Protein AF-A0A0D0UWN4-F1 (afdb_monomer_lite)

Radius of gyration: 17.91 Å; chains: 1; bounding box: 50×41×38 Å

Structure (mmCIF, N/CA/C/O backbone):
data_AF-A0A0D0UWN4-F1
#
_entry.id   AF-A0A0D0UWN4-F1
#
loop_
_atom_site.group_PDB
_atom_site.id
_atom_site.type_symbol
_atom_site.label_atom_id
_atom_site.label_alt_id
_atom_site.label_comp_id
_atom_site.label_asym_id
_atom_site.label_entity_id
_atom_site.label_seq_id
_atom_site.pdbx_PDB_ins_code
_atom_site.Cartn_x
_atom_site.Cartn_y
_atom_site.Cartn_z
_atom_site.occupancy
_atom_site.B_iso_or_equiv
_atom_site.auth_seq_id
_atom_site.auth_comp_id
_atom_site.auth_asym_id
_atom_site.auth_atom_id
_atom_site.pdbx_PDB_model_num
ATOM 1 N N . MET A 1 1 ? 35.923 5.897 -26.383 1.00 47.34 1 MET A N 1
ATOM 2 C CA . MET A 1 1 ? 34.568 6.302 -25.952 1.00 47.34 1 MET A CA 1
ATOM 3 C C . MET A 1 1 ? 33.733 5.034 -25.833 1.00 47.34 1 MET A C 1
ATOM 5 O O . MET A 1 1 ? 33.374 4.473 -26.859 1.00 47.34 1 MET A O 1
ATOM 9 N N . SER A 1 2 ? 33.528 4.508 -24.619 1.00 62.44 2 SER A N 1
ATOM 10 C CA . SER A 1 2 ? 32.642 3.349 -24.424 1.00 62.44 2 SER A CA 1
ATOM 11 C C . SER A 1 2 ? 31.209 3.781 -24.686 1.00 62.44 2 SER A C 1
ATOM 13 O O . SER A 1 2 ? 30.687 4.641 -23.984 1.00 62.44 2 SER A O 1
ATOM 15 N N . SER A 1 3 ? 30.591 3.200 -25.707 1.00 57.81 3 SER A N 1
ATOM 16 C CA . SER A 1 3 ? 29.162 3.362 -25.958 1.00 57.81 3 SER A CA 1
ATOM 17 C C . SER A 1 3 ? 28.417 2.507 -24.933 1.00 57.81 3 SER A C 1
ATOM 19 O O . SER A 1 3 ? 28.567 1.286 -24.939 1.00 57.81 3 SER A O 1
ATOM 21 N N . SER A 1 4 ? 27.670 3.117 -24.011 1.00 70.25 4 SER A N 1
ATOM 22 C CA . SER A 1 4 ? 26.824 2.364 -23.082 1.00 70.25 4 SER A CA 1
ATOM 23 C C . SER A 1 4 ? 25.601 1.848 -23.832 1.00 70.25 4 SER A C 1
ATOM 25 O O . SER A 1 4 ? 24.779 2.639 -24.295 1.00 70.25 4 SER A O 1
ATOM 27 N N . ILE A 1 5 ? 25.477 0.529 -23.954 1.00 75.38 5 ILE A N 1
ATOM 28 C CA . ILE A 1 5 ? 24.246 -0.113 -24.423 1.00 75.38 5 ILE A CA 1
ATOM 29 C C . ILE A 1 5 ? 23.127 0.268 -23.436 1.00 75.38 5 ILE A C 1
ATOM 31 O O . ILE A 1 5 ? 23.333 0.099 -22.229 1.00 75.38 5 ILE A O 1
ATOM 35 N N . PRO A 1 6 ? 21.968 0.779 -23.895 1.00 76.31 6 PRO A N 1
ATOM 36 C CA . PRO A 1 6 ? 20.848 1.075 -23.012 1.00 76.31 6 PRO A CA 1
ATOM 37 C C . PRO A 1 6 ? 20.418 -0.202 -22.287 1.00 76.31 6 PRO A C 1
ATOM 39 O O . PRO A 1 6 ? 20.033 -1.184 -22.922 1.00 76.31 6 PRO A O 1
ATOM 42 N N . GLN A 1 7 ? 20.509 -0.204 -20.958 1.00 75.12 7 GLN A N 1
ATOM 43 C CA . GLN A 1 7 ? 19.936 -1.276 -20.152 1.00 75.12 7 GLN A CA 1
ATOM 44 C C . GLN A 1 7 ? 18.407 -1.137 -20.196 1.00 75.12 7 GLN A C 1
ATOM 46 O O . GLN A 1 7 ? 17.902 -0.031 -19.974 1.00 75.12 7 GLN A O 1
ATOM 51 N N . PRO A 1 8 ? 17.658 -2.212 -20.488 1.00 77.44 8 PRO A N 1
ATOM 52 C CA . PRO A 1 8 ? 16.205 -2.169 -20.413 1.00 77.44 8 PRO A CA 1
ATOM 53 C C . PRO A 1 8 ? 15.756 -1.821 -18.987 1.00 77.44 8 PRO A C 1
ATOM 55 O O . PRO A 1 8 ? 16.374 -2.234 -18.004 1.00 77.44 8 PRO A O 1
ATOM 58 N N . THR A 1 9 ? 14.677 -1.046 -18.863 1.00 83.12 9 THR A N 1
ATOM 59 C CA . THR A 1 9 ? 14.077 -0.740 -17.558 1.00 83.12 9 THR A CA 1
ATOM 60 C C . THR A 1 9 ? 13.497 -2.009 -16.938 1.00 83.12 9 THR A C 1
ATOM 62 O O . THR A 1 9 ? 13.075 -2.917 -17.651 1.00 83.12 9 THR A O 1
ATOM 65 N N . PHE A 1 10 ? 13.406 -2.075 -15.606 1.00 78.44 10 PHE A N 1
ATOM 66 C CA . PHE A 1 10 ? 12.850 -3.260 -14.932 1.00 78.44 10 PHE A CA 1
ATOM 67 C C . PHE A 1 10 ? 11.411 -3.579 -15.386 1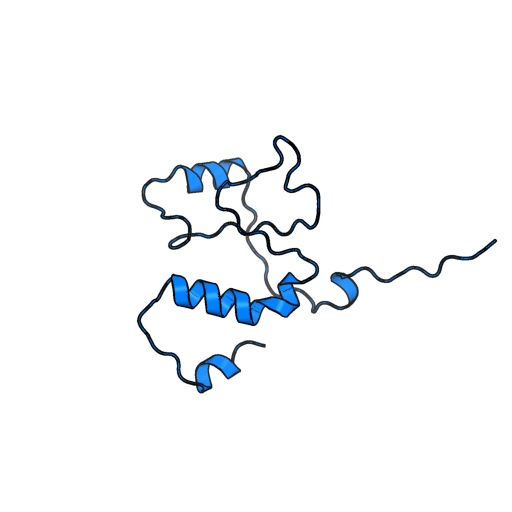.00 78.44 10 PHE A C 1
ATOM 69 O O . PHE A 1 10 ? 11.002 -4.735 -15.404 1.00 78.44 10 PHE A O 1
ATOM 76 N N . SER A 1 11 ? 10.647 -2.549 -15.760 1.00 81.81 11 SER A N 1
ATOM 77 C CA . SER A 1 11 ? 9.272 -2.668 -16.239 1.00 81.81 11 SER A CA 1
ATOM 78 C C . SER A 1 11 ? 9.163 -3.334 -17.612 1.00 81.81 11 SER A C 1
ATOM 80 O O . SER A 1 11 ? 8.092 -3.822 -17.952 1.00 81.81 11 SER A O 1
ATOM 82 N N . ALA A 1 12 ? 10.246 -3.389 -18.395 1.00 85.50 12 ALA A N 1
ATOM 83 C CA . ALA A 1 12 ? 10.228 -3.946 -19.746 1.00 85.50 12 ALA A CA 1
ATOM 84 C C . ALA A 1 12 ? 10.013 -5.470 -19.778 1.00 85.50 12 ALA A C 1
ATOM 86 O O . ALA A 1 12 ? 9.605 -6.001 -20.806 1.00 85.50 12 ALA A O 1
ATOM 87 N N . SER A 1 13 ? 10.283 -6.175 -18.673 1.00 84.56 13 SER A N 1
ATOM 88 C CA . SER A 1 13 ? 10.045 -7.619 -18.533 1.00 84.56 13 SER A CA 1
ATOM 89 C C . SER A 1 13 ? 8.713 -7.963 -17.860 1.00 84.56 13 SER A C 1
ATOM 91 O O . SER A 1 13 ? 8.403 -9.142 -17.691 1.00 84.56 13 SER A O 1
ATOM 93 N N . GLN A 1 14 ? 7.936 -6.955 -17.459 1.00 84.94 14 GLN A N 1
ATOM 94 C CA . GLN A 1 14 ? 6.638 -7.136 -16.812 1.00 84.94 14 GLN A CA 1
ATOM 95 C C . GLN A 1 14 ? 5.533 -7.235 -17.870 1.00 84.94 14 GLN A C 1
ATOM 97 O O . GLN A 1 14 ? 5.659 -6.643 -18.946 1.00 84.94 14 GLN A O 1
ATOM 102 N N . PRO A 1 15 ? 4.437 -7.961 -17.601 1.00 88.56 15 PRO A N 1
ATOM 103 C CA . PRO A 1 15 ? 3.310 -7.973 -18.521 1.00 88.56 15 PRO A CA 1
ATOM 104 C C . PRO A 1 15 ? 2.665 -6.593 -18.623 1.00 88.56 15 PRO A C 1
ATOM 106 O O . PRO A 1 15 ? 2.759 -5.754 -17.723 1.00 88.56 15 PRO A O 1
ATOM 109 N N . THR A 1 16 ? 1.947 -6.382 -19.721 1.00 89.19 16 THR A N 1
ATOM 110 C CA . THR A 1 16 ? 1.140 -5.181 -19.910 1.00 89.19 16 THR A CA 1
ATOM 111 C C . THR A 1 16 ? 0.069 -5.091 -18.815 1.00 89.19 16 THR A C 1
ATOM 113 O O . THR A 1 16 ? -0.707 -6.038 -18.656 1.00 89.19 16 THR A O 1
ATOM 116 N N . PRO A 1 17 ? -0.011 -3.975 -18.065 1.00 86.12 17 PRO A N 1
ATOM 117 C CA . PRO A 1 17 ? -1.061 -3.779 -17.076 1.00 86.12 17 PRO A CA 1
ATOM 118 C C . PRO A 1 17 ? -2.445 -3.857 -17.724 1.00 86.12 17 PRO A C 1
ATOM 120 O O . PRO A 1 17 ? -2.721 -3.162 -18.699 1.00 86.12 17 PRO A O 1
ATOM 123 N N . VAL A 1 18 ? -3.319 -4.693 -17.166 1.00 88.38 18 VAL A N 1
ATOM 124 C CA . VAL A 1 18 ? -4.718 -4.831 -17.614 1.00 88.38 18 VAL A CA 1
ATOM 125 C C . VAL A 1 18 ? -5.695 -4.029 -16.752 1.00 88.38 18 VAL A C 1
ATOM 127 O O . VAL A 1 18 ? -6.825 -3.776 -17.158 1.00 88.38 18 VAL A O 1
ATOM 130 N N . ALA A 1 19 ? -5.269 -3.625 -15.553 1.00 86.38 19 ALA A N 1
ATOM 131 C CA . ALA A 1 19 ? -6.086 -2.862 -14.621 1.00 86.38 19 ALA A CA 1
ATOM 132 C C . ALA A 1 19 ? -6.002 -1.356 -14.909 1.00 86.38 19 ALA A C 1
ATOM 134 O O . ALA A 1 19 ? -4.930 -0.828 -15.197 1.00 86.38 19 ALA A O 1
ATOM 135 N N . SER A 1 20 ? -7.132 -0.662 -14.770 1.00 90.25 20 SER A N 1
ATOM 136 C CA . SER A 1 20 ? -7.226 0.803 -14.806 1.00 90.25 20 SER A CA 1
ATOM 137 C C . SER A 1 20 ? -7.786 1.300 -13.469 1.00 90.25 20 SER A C 1
ATOM 139 O O . SER A 1 20 ? -8.999 1.483 -13.352 1.00 90.25 20 SER A O 1
ATOM 141 N N . PRO A 1 21 ? -6.947 1.426 -12.425 1.00 89.69 21 PRO A N 1
ATOM 142 C CA . PRO A 1 21 ? -7.403 1.876 -11.116 1.00 89.69 21 PRO A CA 1
ATOM 143 C C . PRO A 1 21 ? -7.819 3.350 -11.152 1.00 89.69 21 PRO A C 1
ATOM 145 O O . PRO A 1 21 ? -7.270 4.148 -11.915 1.00 89.69 21 PRO A O 1
ATOM 148 N N . ILE A 1 22 ? -8.767 3.714 -10.290 1.00 94.56 22 ILE A N 1
ATOM 149 C CA . ILE A 1 22 ? -9.082 5.121 -10.035 1.00 94.56 22 ILE A CA 1
ATOM 150 C C . ILE A 1 22 ? -7.922 5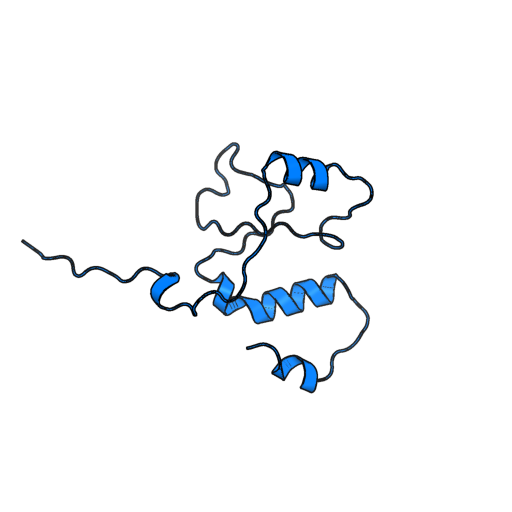.783 -9.285 1.00 94.56 22 ILE A C 1
ATOM 152 O O . ILE A 1 22 ? -7.264 5.154 -8.454 1.00 94.56 22 ILE A O 1
ATOM 156 N N . ALA A 1 23 ? -7.671 7.055 -9.583 1.00 94.38 23 ALA A N 1
ATOM 157 C CA . ALA A 1 23 ? -6.732 7.855 -8.811 1.00 94.38 23 ALA A CA 1
ATOM 158 C C . ALA A 1 23 ? -7.403 8.346 -7.521 1.00 94.38 23 ALA A C 1
ATOM 160 O O . ALA A 1 23 ? -8.588 8.669 -7.525 1.00 94.38 23 ALA A O 1
ATOM 161 N N . ILE A 1 24 ? -6.621 8.430 -6.447 1.00 93.06 24 ILE A N 1
ATOM 162 C CA . ILE A 1 24 ? -7.013 9.044 -5.178 1.00 93.06 24 ILE A CA 1
ATOM 163 C C . ILE A 1 24 ? -5.995 10.133 -4.836 1.00 93.06 24 ILE A C 1
ATOM 165 O O . ILE A 1 24 ? -4.787 9.954 -5.013 1.00 93.06 24 ILE A O 1
ATOM 169 N N . SER A 1 25 ? -6.467 11.287 -4.382 1.00 93.06 25 SER A N 1
ATOM 170 C CA . SER A 1 25 ? -5.617 12.368 -3.890 1.00 93.06 25 SER A CA 1
ATOM 171 C C . SER A 1 25 ? -5.121 12.086 -2.469 1.00 93.06 25 SER A C 1
ATOM 173 O O . SER A 1 25 ? -5.712 11.313 -1.716 1.00 93.06 25 SER A O 1
ATOM 175 N N . ALA A 1 26 ? -4.054 12.772 -2.050 1.00 87.62 26 ALA A N 1
ATOM 176 C CA . ALA A 1 26 ? -3.556 12.672 -0.675 1.00 87.62 26 ALA A CA 1
ATOM 177 C C . ALA A 1 26 ? -4.610 13.093 0.370 1.00 87.62 26 ALA A C 1
ATOM 179 O O . ALA A 1 26 ? -4.640 12.556 1.475 1.00 87.62 26 ALA A O 1
ATOM 180 N N . ARG A 1 27 ? -5.491 14.038 0.013 1.00 92.12 27 ARG A N 1
ATOM 181 C CA . ARG A 1 27 ? -6.593 14.475 0.875 1.00 92.12 27 ARG A CA 1
ATOM 182 C C . ARG A 1 27 ? -7.642 13.380 1.039 1.00 92.12 27 ARG A C 1
ATOM 184 O O . ARG A 1 27 ? -8.014 13.094 2.166 1.00 92.12 27 ARG A O 1
ATOM 191 N N . GLU A 1 28 ? -8.077 12.769 -0.057 1.00 93.12 28 GLU A N 1
ATOM 192 C CA . GLU A 1 28 ? -9.058 11.677 -0.019 1.00 93.12 28 GLU A CA 1
ATOM 193 C C . GLU A 1 28 ? -8.502 10.457 0.725 1.00 93.12 28 GLU A C 1
ATOM 195 O O . GLU A 1 28 ? -9.217 9.838 1.505 1.00 93.12 28 GLU A O 1
ATOM 200 N N . LEU A 1 29 ? -7.209 10.147 0.559 1.00 89.69 29 LEU A N 1
ATOM 201 C CA . LEU A 1 29 ? -6.557 9.105 1.351 1.00 89.69 29 LEU A CA 1
ATOM 202 C C . LEU A 1 29 ? -6.599 9.439 2.848 1.00 89.69 29 LEU A C 1
ATOM 204 O O . LEU A 1 29 ? -6.942 8.575 3.647 1.00 89.69 29 LEU A O 1
ATOM 208 N N . LYS A 1 30 ? -6.297 10.686 3.233 1.00 88.56 30 LYS A N 1
ATOM 209 C CA . LYS A 1 30 ? -6.392 11.126 4.631 1.00 88.56 30 LYS A CA 1
ATOM 210 C C . LYS A 1 30 ? -7.824 11.029 5.164 1.00 88.56 30 LYS A C 1
ATOM 212 O O . LYS A 1 30 ? -8.016 10.569 6.279 1.00 88.56 30 LYS A O 1
ATOM 217 N N . GLU A 1 31 ? -8.818 11.436 4.379 1.00 92.81 31 GLU A N 1
ATOM 218 C CA . GLU A 1 31 ? -10.234 11.332 4.756 1.00 92.81 31 GLU A CA 1
ATOM 219 C C . GLU A 1 31 ? -10.655 9.867 4.963 1.00 92.81 31 GLU A C 1
ATOM 221 O O . GLU A 1 31 ? -11.332 9.570 5.941 1.00 92.81 31 GLU A O 1
ATOM 226 N N . LEU A 1 32 ? -10.177 8.943 4.121 1.00 90.94 32 LEU A N 1
ATOM 227 C CA . LEU A 1 32 ? -10.385 7.500 4.288 1.00 90.94 32 LEU A CA 1
ATOM 228 C C . LEU A 1 32 ? -9.722 6.971 5.571 1.00 90.94 32 LEU A C 1
ATOM 230 O O . LEU A 1 32 ? -10.305 6.152 6.272 1.00 90.94 32 LEU A O 1
ATOM 234 N N . MET A 1 33 ? -8.522 7.455 5.900 1.00 87.38 33 MET A N 1
ATOM 235 C CA . MET A 1 33 ? -7.804 7.071 7.123 1.00 87.38 33 MET A CA 1
ATOM 236 C C . MET A 1 33 ? -8.444 7.614 8.405 1.00 87.38 33 MET A C 1
ATOM 238 O O . MET A 1 33 ? -8.336 6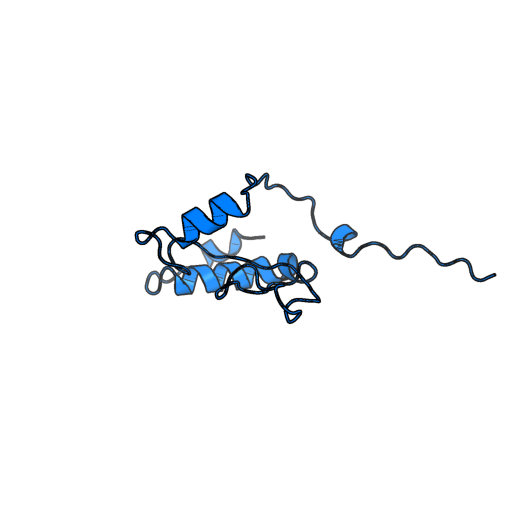.983 9.453 1.00 87.38 33 MET A O 1
ATOM 242 N N . ASP A 1 34 ? -9.058 8.795 8.332 1.00 90.88 34 ASP A N 1
ATOM 243 C CA . ASP A 1 34 ? -9.716 9.447 9.467 1.00 90.88 34 ASP A CA 1
ATOM 244 C C . ASP A 1 34 ? -11.143 8.899 9.699 1.00 90.88 34 ASP A C 1
ATOM 246 O O . ASP A 1 34 ? -11.761 9.191 10.728 1.00 90.88 34 ASP A O 1
ATOM 250 N N . ASP A 1 35 ? -11.680 8.101 8.768 1.00 94.31 35 ASP A N 1
ATOM 251 C CA . ASP A 1 35 ? -12.994 7.473 8.891 1.00 94.31 35 ASP A CA 1
ATOM 252 C C . ASP A 1 35 ? -12.967 6.333 9.921 1.00 94.31 35 ASP A C 1
ATOM 254 O O . ASP A 1 35 ? -12.503 5.222 9.665 1.00 94.31 35 ASP A O 1
ATOM 258 N N . ALA A 1 36 ? -13.539 6.599 11.097 1.00 92.94 36 ALA A N 1
ATOM 259 C CA . ALA A 1 36 ? -13.618 5.646 12.203 1.00 92.94 36 ALA A CA 1
ATOM 260 C C . ALA A 1 36 ? -14.462 4.387 11.906 1.00 92.94 36 ALA A C 1
ATOM 262 O O . ALA A 1 36 ? -14.468 3.455 12.713 1.00 92.94 36 ALA A O 1
ATOM 263 N N . THR A 1 37 ? -15.199 4.350 10.791 1.00 96.12 37 THR A N 1
ATOM 264 C CA . THR A 1 37 ? -15.940 3.159 10.350 1.00 96.12 37 THR A CA 1
ATOM 265 C C . THR A 1 37 ? -15.070 2.166 9.580 1.00 96.12 37 THR A C 1
ATOM 267 O O . THR A 1 37 ? -15.463 1.006 9.441 1.00 96.12 37 THR A O 1
ATOM 270 N N . LEU A 1 38 ? -13.885 2.585 9.123 1.00 91.19 38 LEU A N 1
ATOM 271 C CA . LEU A 1 38 ? -12.947 1.761 8.370 1.00 91.19 38 LEU A CA 1
ATOM 272 C C . LEU A 1 38 ? -11.811 1.257 9.262 1.00 91.19 38 LEU A C 1
ATOM 274 O O . LEU A 1 38 ? -11.220 1.984 10.055 1.00 91.19 38 LEU A O 1
ATOM 278 N N . THR A 1 39 ? -11.469 -0.019 9.106 1.00 88.12 39 THR A N 1
ATOM 279 C CA . THR A 1 39 ? -10.380 -0.680 9.828 1.00 88.12 39 THR A CA 1
ATOM 280 C C . THR A 1 39 ? -9.210 -0.972 8.873 1.00 88.12 39 THR A C 1
ATOM 282 O O . THR A 1 39 ? -9.366 -1.785 7.950 1.00 88.12 39 THR A O 1
ATOM 285 N N . PRO A 1 40 ? -8.014 -0.386 9.090 1.00 86.06 40 PRO A N 1
ATOM 286 C CA . PRO A 1 40 ? -6.817 -0.707 8.311 1.00 86.06 40 PRO A CA 1
ATOM 287 C C . PRO A 1 40 ? -6.476 -2.203 8.389 1.00 86.06 40 PRO A C 1
ATOM 289 O O . PRO A 1 40 ? -6.567 -2.820 9.448 1.00 86.06 40 PRO A O 1
ATOM 292 N N . GLY A 1 41 ? -6.074 -2.802 7.270 1.00 81.12 41 GLY A N 1
ATOM 293 C CA . GLY A 1 41 ? -5.771 -4.235 7.163 1.00 81.12 41 GLY A CA 1
ATOM 294 C C . GLY A 1 41 ? -6.996 -5.143 7.018 1.00 81.12 41 GLY A C 1
ATOM 295 O O . GLY A 1 41 ? -6.830 -6.333 6.753 1.00 81.12 41 GLY A O 1
ATOM 296 N N . LYS A 1 42 ? -8.212 -4.599 7.153 1.00 83.81 42 LYS A N 1
ATOM 297 C CA . LYS A 1 42 ? -9.476 -5.317 6.942 1.00 83.81 42 LYS A CA 1
ATOM 298 C C . LYS A 1 42 ? -10.290 -4.692 5.814 1.00 83.81 42 LYS A C 1
ATOM 300 O O . LYS A 1 42 ? -10.595 -5.378 4.844 1.00 83.81 42 LYS A O 1
ATOM 305 N N . ASP A 1 43 ? -10.616 -3.409 5.947 1.00 88.38 43 ASP A N 1
ATOM 306 C CA . ASP A 1 43 ? -11.452 -2.684 4.985 1.00 88.38 43 ASP A CA 1
ATOM 307 C C . ASP A 1 43 ? -10.602 -2.035 3.884 1.00 88.38 43 ASP A C 1
ATOM 309 O O . ASP A 1 43 ? -11.044 -1.911 2.744 1.00 88.38 43 ASP A O 1
ATOM 313 N N . TYR A 1 44 ? -9.349 -1.685 4.195 1.00 88.06 44 TYR A N 1
ATOM 314 C CA . TYR A 1 44 ? -8.383 -1.190 3.217 1.00 88.06 44 TYR A CA 1
ATOM 315 C C . TYR A 1 44 ? -6.941 -1.548 3.590 1.00 88.06 44 TYR A C 1
ATOM 317 O O . TYR A 1 44 ? -6.620 -1.803 4.750 1.00 88.06 44 TYR A O 1
ATOM 325 N N . VAL A 1 45 ? -6.052 -1.530 2.598 1.00 88.50 45 VAL A N 1
ATOM 326 C CA . VAL A 1 45 ? -4.598 -1.645 2.775 1.00 88.50 45 VAL A CA 1
ATOM 327 C C . VAL A 1 45 ? -3.904 -0.536 1.998 1.00 88.50 45 VAL A C 1
ATOM 329 O O . VAL A 1 45 ? -4.337 -0.180 0.903 1.00 88.50 45 VAL A O 1
ATOM 332 N N . VAL A 1 46 ? -2.815 -0.003 2.549 1.00 89.62 46 VAL A N 1
ATOM 333 C CA . VAL A 1 46 ? -1.942 0.943 1.845 1.00 89.62 46 VAL A CA 1
ATOM 334 C C . VAL A 1 46 ? -0.677 0.204 1.442 1.00 89.62 46 VAL A C 1
ATOM 336 O O . VAL A 1 46 ? 0.009 -0.362 2.292 1.00 89.62 46 VAL A O 1
ATOM 339 N N . VAL A 1 47 ? -0.383 0.197 0.144 1.00 89.62 47 VAL A N 1
ATOM 340 C CA . VAL A 1 47 ? 0.811 -0.443 -0.413 1.00 89.62 47 VAL A CA 1
ATOM 341 C C . VAL A 1 47 ? 1.767 0.639 -0.890 1.00 89.62 47 VAL A C 1
ATOM 343 O O . VAL A 1 47 ? 1.440 1.415 -1.786 1.00 89.62 47 VAL A O 1
ATOM 346 N N . ASP A 1 48 ? 2.954 0.677 -0.296 1.00 90.12 48 ASP A N 1
ATOM 347 C CA . ASP A 1 48 ? 4.041 1.549 -0.722 1.00 90.12 48 ASP A CA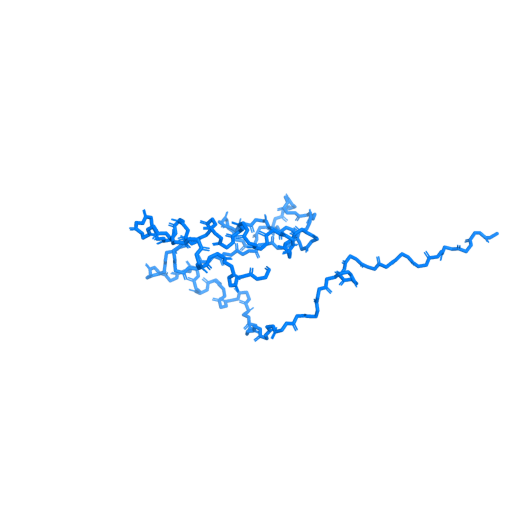 1
ATOM 348 C C . ASP A 1 48 ? 4.970 0.783 -1.662 1.00 90.12 48 ASP A C 1
ATOM 350 O O . ASP A 1 48 ? 5.605 -0.190 -1.262 1.00 90.12 48 ASP A O 1
ATOM 354 N N . VAL A 1 49 ? 5.060 1.215 -2.918 1.00 90.94 49 VAL A N 1
ATOM 355 C CA . VAL A 1 49 ? 5.843 0.522 -3.954 1.00 90.94 49 VAL A CA 1
ATOM 356 C C . VAL A 1 49 ? 7.244 1.098 -4.161 1.00 90.94 49 VAL A C 1
ATOM 358 O O . VAL A 1 49 ? 7.939 0.718 -5.113 1.00 90.94 49 VAL A O 1
ATOM 361 N N . ARG A 1 50 ? 7.681 2.017 -3.292 1.00 88.81 50 ARG A N 1
ATOM 362 C CA . ARG A 1 50 ? 9.028 2.595 -3.343 1.00 88.81 50 ARG A CA 1
ATOM 363 C C . ARG A 1 50 ? 10.087 1.551 -3.004 1.00 88.81 50 ARG A C 1
ATOM 365 O O . ARG A 1 50 ? 9.847 0.596 -2.271 1.00 88.81 50 ARG A O 1
ATOM 372 N N . ARG A 1 51 ? 11.279 1.744 -3.569 1.00 84.00 51 ARG A N 1
ATOM 373 C CA . ARG A 1 51 ? 12.456 0.899 -3.314 1.00 84.00 51 ARG A CA 1
ATOM 374 C C . ARG A 1 51 ? 13.400 1.525 -2.291 1.00 84.00 51 ARG A C 1
ATOM 376 O O . ARG A 1 51 ? 14.000 0.813 -1.497 1.00 84.00 51 ARG A O 1
ATOM 383 N N . THR A 1 52 ? 13.589 2.831 -2.395 1.00 82.56 52 THR A N 1
ATOM 384 C CA . THR A 1 52 ? 14.516 3.628 -1.594 1.00 82.56 52 THR A CA 1
ATOM 385 C C . THR A 1 52 ? 13.747 4.766 -0.939 1.00 82.56 52 THR A C 1
ATOM 387 O O . THR A 1 52 ? 12.588 5.010 -1.283 1.00 82.56 52 THR A O 1
ATOM 390 N N . ASP A 1 53 ? 14.396 5.446 0.004 1.00 79.44 53 ASP A N 1
ATOM 391 C CA . ASP A 1 53 ? 13.908 6.703 0.581 1.00 79.44 53 ASP A CA 1
ATOM 392 C C . ASP A 1 53 ? 12.614 6.561 1.410 1.00 79.44 53 ASP A C 1
ATOM 394 O O . ASP A 1 53 ? 11.855 7.517 1.565 1.00 79.44 53 ASP A O 1
ATOM 398 N N . LEU A 1 54 ? 12.346 5.356 1.935 1.00 78.81 54 LEU A N 1
ATOM 399 C CA . LEU A 1 54 ? 11.231 5.084 2.854 1.00 78.81 54 LEU A CA 1
ATOM 400 C C . LEU A 1 54 ? 11.473 5.627 4.265 1.00 78.81 54 LEU A C 1
ATOM 402 O O . LEU A 1 54 ? 10.524 5.963 4.968 1.00 78.81 54 LEU A O 1
ATOM 406 N N . ASP A 1 55 ? 12.742 5.692 4.661 1.00 76.25 55 ASP A N 1
ATOM 407 C CA . ASP A 1 55 ? 13.168 6.109 5.997 1.00 76.25 55 ASP A CA 1
ATOM 408 C C . ASP A 1 55 ? 13.554 7.595 6.044 1.00 76.25 55 ASP A C 1
ATOM 410 O O . ASP A 1 55 ? 13.959 8.111 7.087 1.00 76.25 55 ASP A O 1
ATOM 414 N N . GLU A 1 56 ? 13.424 8.305 4.918 1.00 84.06 56 GLU A N 1
ATOM 415 C CA . GLU A 1 56 ? 13.723 9.731 4.856 1.00 84.06 56 GLU A CA 1
ATOM 416 C C . GLU A 1 56 ? 12.720 10.524 5.714 1.00 84.06 56 GLU A C 1
ATOM 418 O O . GLU A 1 56 ? 11.516 10.225 5.708 1.00 84.06 56 GLU A O 1
ATOM 423 N N . PRO A 1 57 ? 13.159 11.556 6.455 1.00 78.56 57 PRO A N 1
ATOM 424 C CA . PRO A 1 57 ? 12.270 12.353 7.290 1.00 78.56 57 PRO A CA 1
ATOM 425 C C . PRO A 1 57 ? 11.088 12.933 6.500 1.00 78.56 57 PRO A C 1
ATOM 427 O O . PRO A 1 57 ? 11.263 13.589 5.476 1.00 78.56 57 PRO A O 1
ATOM 430 N N . GLY A 1 58 ? 9.866 12.703 6.987 1.00 74.69 58 GLY A N 1
ATOM 431 C CA . GLY A 1 58 ? 8.639 13.182 6.336 1.00 74.69 58 GLY A CA 1
ATOM 432 C C . GLY A 1 58 ? 8.206 12.381 5.103 1.00 74.69 58 GLY A C 1
ATOM 433 O O . GLY A 1 58 ? 7.226 12.747 4.460 1.00 74.69 58 GLY A O 1
ATOM 434 N N . SER A 1 59 ? 8.893 11.282 4.780 1.00 74.31 59 SER A N 1
ATOM 435 C CA . SER A 1 59 ? 8.572 10.433 3.628 1.00 74.31 59 SER A CA 1
ATOM 436 C C . SER A 1 59 ? 7.508 9.365 3.921 1.00 74.31 59 SER A C 1
ATOM 438 O O . SER A 1 59 ? 7.022 8.716 2.992 1.00 74.31 59 SER A O 1
ATOM 440 N N . VAL A 1 60 ? 7.126 9.172 5.190 1.00 74.19 60 VAL A N 1
ATOM 441 C CA . VAL A 1 60 ? 6.093 8.211 5.600 1.00 74.19 60 VAL A CA 1
ATOM 442 C C . VAL A 1 60 ? 4.719 8.738 5.190 1.00 74.19 60 VAL A C 1
ATOM 444 O O . VAL A 1 60 ? 4.189 9.663 5.799 1.00 74.19 60 VAL A O 1
ATOM 447 N N . ILE A 1 61 ? 4.133 8.125 4.159 1.00 71.38 61 ILE A N 1
ATOM 448 C CA . ILE A 1 61 ? 2.803 8.491 3.649 1.00 71.38 61 ILE A CA 1
ATOM 449 C C . ILE A 1 61 ? 1.700 7.959 4.579 1.00 71.38 61 ILE A C 1
ATOM 451 O O . ILE A 1 61 ? 0.696 8.631 4.795 1.00 71.38 61 ILE A O 1
ATOM 455 N N . HIS A 1 62 ? 1.885 6.763 5.150 1.00 74.81 62 HIS A N 1
ATOM 456 C CA . HIS A 1 62 ? 0.928 6.135 6.061 1.00 74.81 62 HIS A CA 1
ATOM 457 C C . HIS A 1 62 ? 1.662 5.223 7.068 1.00 74.81 62 HIS A C 1
ATOM 459 O O . HIS A 1 62 ? 2.447 4.379 6.633 1.00 74.81 62 HIS A O 1
ATOM 465 N N . PRO A 1 63 ? 1.392 5.308 8.389 1.00 75.06 63 PRO A N 1
ATOM 466 C CA . PRO A 1 63 ? 2.106 4.525 9.410 1.00 75.06 63 PRO A CA 1
ATOM 467 C C . PRO A 1 63 ? 1.992 3.004 9.237 1.00 75.06 63 PRO A C 1
ATOM 469 O O . PRO A 1 63 ? 2.928 2.269 9.521 1.00 75.06 63 PRO A O 1
ATOM 472 N N . CYS A 1 64 ? 0.837 2.529 8.767 1.00 74.50 64 CYS A N 1
ATOM 473 C CA . CYS A 1 64 ? 0.570 1.110 8.499 1.00 74.50 64 CYS A CA 1
ATOM 474 C C . CYS A 1 64 ? 0.743 0.699 7.023 1.00 74.50 64 CYS A C 1
ATOM 476 O O . CYS A 1 64 ? 0.162 -0.306 6.614 1.00 74.50 64 CYS A O 1
ATOM 478 N N . ALA A 1 65 ? 1.454 1.478 6.199 1.00 85.94 65 ALA A N 1
ATOM 479 C CA . ALA A 1 65 ? 1.716 1.059 4.823 1.00 85.94 65 ALA A CA 1
ATOM 480 C C . ALA A 1 65 ? 2.606 -0.190 4.794 1.00 85.94 65 ALA A C 1
ATOM 482 O O . ALA A 1 65 ? 3.597 -0.279 5.517 1.00 85.94 65 ALA A O 1
ATOM 483 N N . ILE A 1 66 ? 2.274 -1.138 3.920 1.00 87.94 66 ILE A N 1
ATOM 484 C CA . ILE A 1 66 ? 3.126 -2.291 3.633 1.00 87.94 66 ILE A CA 1
ATOM 485 C C . ILE A 1 66 ? 4.020 -1.914 2.459 1.00 87.94 66 ILE A C 1
ATOM 487 O O . ILE A 1 66 ? 3.519 -1.590 1.380 1.00 87.94 66 ILE A O 1
ATOM 491 N N . ASN A 1 67 ? 5.338 -1.972 2.645 1.00 89.94 67 ASN A N 1
ATOM 492 C CA . ASN A 1 67 ? 6.262 -1.751 1.543 1.00 89.94 67 ASN A CA 1
ATOM 493 C C . ASN A 1 67 ? 6.408 -3.014 0.683 1.00 89.94 67 ASN A C 1
ATOM 495 O O . ASN A 1 67 ? 6.891 -4.041 1.154 1.00 89.94 67 ASN A O 1
ATOM 499 N N . LEU A 1 68 ? 6.003 -2.921 -0.585 1.00 91.25 68 LEU A N 1
ATOM 500 C CA . LEU A 1 68 ? 6.160 -3.955 -1.606 1.00 91.25 68 LEU A CA 1
ATOM 501 C C . LEU A 1 68 ? 6.820 -3.329 -2.846 1.00 91.25 68 LEU A C 1
ATOM 503 O O . LEU A 1 68 ? 6.112 -2.817 -3.717 1.00 91.25 68 LEU A O 1
ATOM 507 N N . PRO A 1 69 ? 8.162 -3.342 -2.945 1.00 91.25 69 PRO A N 1
ATOM 508 C CA . PRO A 1 69 ? 8.882 -2.651 -4.010 1.00 91.25 69 PRO A CA 1
ATOM 509 C C . PRO A 1 69 ? 8.405 -3.055 -5.406 1.00 91.25 69 PRO A C 1
ATOM 511 O O . PRO A 1 69 ? 8.267 -4.241 -5.717 1.00 91.25 69 PRO A O 1
ATOM 514 N N . ALA A 1 70 ? 8.209 -2.068 -6.284 1.00 89.88 70 ALA A N 1
ATOM 515 C CA . ALA A 1 70 ? 7.657 -2.291 -7.622 1.00 89.88 70 ALA A CA 1
ATOM 516 C C . ALA A 1 70 ? 8.419 -3.353 -8.442 1.00 89.88 70 ALA A C 1
ATOM 518 O O . ALA A 1 70 ? 7.818 -4.039 -9.265 1.00 89.88 70 ALA A O 1
ATOM 519 N N . GLN A 1 71 ? 9.729 -3.514 -8.213 1.00 88.25 71 GLN A N 1
ATOM 520 C CA . GLN A 1 71 ? 10.566 -4.464 -8.955 1.00 88.25 71 GLN A CA 1
ATOM 521 C C . GLN A 1 71 ? 10.246 -5.934 -8.657 1.00 88.25 71 GLN A C 1
ATOM 523 O O . GLN A 1 71 ? 10.443 -6.774 -9.532 1.00 88.25 71 GLN A O 1
ATOM 528 N N . SER A 1 72 ? 9.774 -6.248 -7.448 1.00 87.88 72 SER A N 1
ATOM 529 C CA . SER A 1 72 ? 9.402 -7.607 -7.032 1.00 87.88 72 SER A CA 1
ATOM 530 C C . SER A 1 72 ? 7.893 -7.790 -6.874 1.00 87.88 72 SER A C 1
ATOM 532 O O . SER A 1 72 ? 7.433 -8.925 -6.744 1.00 87.88 72 SER A O 1
ATOM 534 N N . LEU A 1 73 ? 7.110 -6.705 -6.911 1.00 89.31 73 LEU A N 1
ATOM 535 C CA . LEU A 1 73 ? 5.669 -6.734 -6.675 1.00 89.31 73 LEU A CA 1
ATOM 536 C C . LEU A 1 73 ? 4.958 -7.744 -7.578 1.00 89.31 73 LEU A C 1
ATOM 538 O O . LEU A 1 73 ? 4.307 -8.643 -7.063 1.00 89.31 73 LEU A O 1
ATOM 542 N N . TYR A 1 74 ? 5.129 -7.655 -8.902 1.00 88.88 74 TYR A N 1
ATOM 543 C CA . TYR A 1 74 ? 4.436 -8.550 -9.838 1.00 88.88 74 TYR A CA 1
ATOM 544 C C . TYR A 1 74 ? 4.746 -10.032 -9.575 1.00 88.88 74 TYR A C 1
ATOM 546 O O . TYR A 1 74 ? 3.839 -10.849 -9.463 1.00 88.88 74 TYR A O 1
ATOM 554 N N . GLN A 1 75 ? 6.026 -10.368 -9.394 1.00 89.62 75 GLN A N 1
ATOM 555 C CA . GLN A 1 75 ? 6.481 -11.740 -9.133 1.00 89.62 75 GLN A CA 1
ATOM 556 C C . GLN A 1 75 ? 5.971 -12.292 -7.795 1.00 89.62 75 GLN A C 1
ATOM 558 O O . GLN A 1 75 ? 5.870 -13.504 -7.623 1.00 89.62 75 GLN A O 1
ATOM 563 N N . THR A 1 76 ? 5.666 -11.413 -6.839 1.00 91.06 76 THR A N 1
ATOM 564 C CA . THR A 1 76 ? 5.203 -11.785 -5.496 1.00 91.06 76 THR A CA 1
ATOM 565 C C . THR A 1 76 ? 3.691 -11.654 -5.319 1.00 91.06 76 THR A C 1
ATOM 567 O O . THR A 1 76 ? 3.182 -12.063 -4.273 1.00 91.06 76 THR A O 1
ATOM 570 N N . LEU A 1 77 ? 2.954 -11.175 -6.334 1.00 89.31 77 LEU A N 1
ATOM 571 C CA . LEU A 1 77 ? 1.497 -11.004 -6.286 1.00 89.31 77 LEU A CA 1
ATOM 572 C C . LEU A 1 77 ? 0.752 -12.248 -5.779 1.00 89.31 77 LEU A C 1
ATOM 574 O O . LEU A 1 77 ? -0.098 -12.068 -4.905 1.00 89.31 77 LEU A O 1
ATOM 578 N N . PRO A 1 78 ? 1.059 -13.490 -6.218 1.00 89.62 78 PRO A N 1
ATOM 579 C CA . PRO A 1 78 ? 0.334 -14.666 -5.733 1.00 89.62 78 PRO A CA 1
ATOM 580 C C . PRO A 1 78 ? 0.451 -14.858 -4.215 1.00 89.62 78 PRO A C 1
ATOM 582 O O . PRO A 1 78 ? -0.542 -15.107 -3.529 1.00 89.62 78 PRO A O 1
ATOM 585 N N . VAL A 1 79 ? 1.658 -14.686 -3.666 1.00 89.62 79 VAL A N 1
ATOM 586 C CA . VAL A 1 79 ? 1.925 -14.842 -2.227 1.00 89.62 79 VAL A CA 1
ATOM 587 C C . VAL A 1 79 ? 1.333 -13.682 -1.434 1.00 89.62 79 VAL A C 1
ATOM 589 O O . VAL A 1 79 ? 0.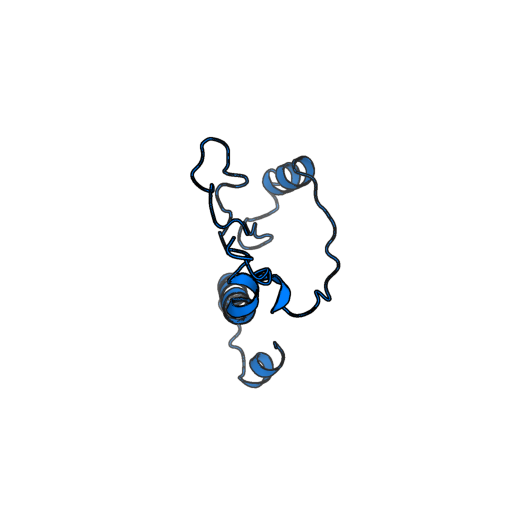713 -13.909 -0.393 1.00 89.62 79 VAL A O 1
ATOM 592 N N . VAL A 1 80 ? 1.475 -12.449 -1.928 1.00 88.88 80 VAL A N 1
ATOM 593 C CA . VAL A 1 80 ? 0.888 -11.251 -1.307 1.00 88.88 80 VAL A CA 1
ATOM 594 C C . VAL A 1 80 ? -0.629 -11.391 -1.235 1.00 88.88 80 VAL A C 1
ATOM 596 O O . VAL A 1 80 ? -1.214 -11.213 -0.170 1.00 88.88 80 VAL A O 1
ATOM 599 N N . PHE A 1 81 ? -1.269 -11.781 -2.337 1.00 86.25 81 PHE A N 1
ATOM 600 C CA . PHE A 1 81 ? -2.713 -11.970 -2.396 1.00 86.25 81 PHE A CA 1
ATOM 601 C C . PHE A 1 81 ? -3.180 -13.071 -1.445 1.00 86.2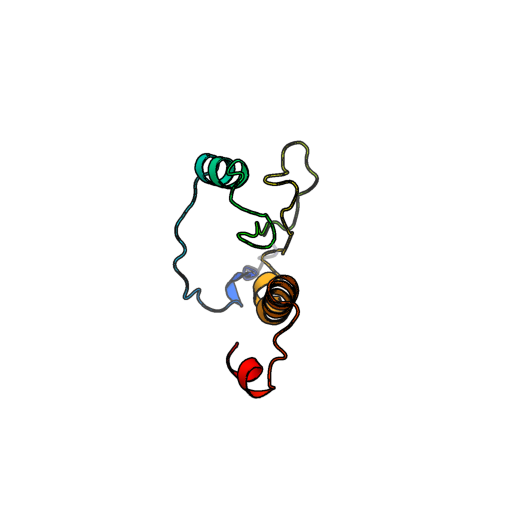5 81 PHE A C 1
ATOM 603 O O . PHE A 1 81 ? -4.119 -12.866 -0.678 1.00 86.25 81 PHE A O 1
ATOM 610 N N . MET A 1 82 ? -2.504 -14.223 -1.443 1.00 86.38 82 MET A N 1
ATOM 611 C CA . MET A 1 82 ? -2.801 -15.305 -0.505 1.00 86.38 82 MET A CA 1
ATOM 612 C C . MET A 1 82 ? -2.698 -14.829 0.949 1.00 86.38 82 MET A C 1
ATOM 614 O O . MET A 1 82 ? -3.620 -15.064 1.727 1.00 86.38 82 MET A O 1
ATOM 618 N N . THR A 1 83 ? -1.617 -14.130 1.297 1.00 82.50 83 THR A N 1
ATOM 619 C CA . THR A 1 83 ? -1.366 -13.639 2.660 1.00 82.50 83 THR A CA 1
ATOM 620 C C . THR A 1 83 ? -2.441 -12.647 3.094 1.00 82.50 83 THR A C 1
ATOM 622 O O . THR A 1 83 ? -3.066 -12.850 4.132 1.00 82.50 83 THR A O 1
ATOM 625 N N . LEU A 1 84 ? -2.725 -11.632 2.267 1.00 80.25 84 LEU A N 1
ATOM 626 C CA . LEU A 1 84 ? -3.756 -10.629 2.552 1.00 80.25 84 LEU A CA 1
ATOM 627 C C . LEU A 1 84 ? -5.140 -11.267 2.701 1.00 80.25 84 LEU A C 1
ATOM 629 O O . LEU A 1 84 ? -5.925 -10.876 3.561 1.00 80.25 84 LEU A O 1
ATOM 633 N N . ARG A 1 85 ? -5.456 -12.284 1.896 1.00 75.81 85 ARG A N 1
ATOM 634 C CA . ARG A 1 85 ? -6.753 -12.961 1.995 1.00 75.81 85 ARG A CA 1
ATOM 635 C C . ARG A 1 85 ? -6.872 -13.892 3.192 1.00 75.81 85 ARG A C 1
ATOM 637 O O . ARG A 1 85 ? -7.960 -13.986 3.755 1.00 75.81 85 ARG A O 1
ATOM 644 N N . GLN A 1 86 ? -5.789 -14.543 3.606 1.00 70.75 86 GLN A N 1
ATOM 645 C CA . GLN A 1 86 ? -5.767 -15.363 4.820 1.00 70.75 86 GLN A CA 1
ATOM 646 C C . GLN A 1 86 ? -5.910 -14.510 6.085 1.00 70.75 86 GLN A C 1
ATOM 648 O O . GLN A 1 86 ? -6.611 -14.912 7.011 1.00 70.75 86 GLN A O 1
ATOM 653 N N . SER A 1 87 ? -5.310 -13.317 6.112 1.00 62.41 87 SER A N 1
ATOM 654 C CA . SER A 1 87 ? -5.444 -12.385 7.236 1.00 62.41 87 SER A CA 1
ATOM 655 C C . SER A 1 87 ? -6.825 -11.724 7.314 1.00 62.41 87 SER A C 1
ATOM 657 O O . SER A 1 87 ? -7.280 -11.413 8.411 1.00 62.41 87 SER A O 1
ATOM 659 N N . VAL A 1 88 ? -7.516 -11.550 6.179 1.00 56.84 88 VAL A N 1
ATOM 660 C CA . VAL A 1 88 ? -8.873 -10.966 6.121 1.00 56.84 88 VAL A CA 1
ATOM 661 C C . VAL A 1 88 ? -9.981 -12.019 6.328 1.00 56.84 88 VAL A C 1
ATOM 663 O O . VAL A 1 88 ? -11.048 -11.685 6.843 1.00 56.84 88 VAL A O 1
ATOM 666 N N . PHE A 1 89 ? -9.740 -13.303 6.019 1.00 51.56 89 PHE A N 1
ATOM 667 C CA . PHE A 1 89 ? -10.702 -14.402 6.228 1.00 51.56 89 PHE A CA 1
ATOM 668 C C . PHE A 1 89 ? -10.068 -15.638 6.900 1.00 51.56 89 PHE A C 1
ATOM 670 O O . PHE A 1 89 ? -9.819 -16.640 6.225 1.00 51.56 89 PHE A O 1
ATOM 677 N N . PRO A 1 90 ? -9.878 -15.646 8.232 1.00 51.31 90 PRO A N 1
ATOM 678 C CA . PRO A 1 90 ? -9.152 -16.719 8.921 1.00 51.31 90 PRO A CA 1
ATOM 679 C C . PRO A 1 90 ? -9.833 -18.106 8.966 1.00 51.31 90 PRO A C 1
ATOM 681 O O . PRO A 1 90 ? -9.367 -18.971 9.702 1.00 51.31 90 PRO A O 1
ATOM 684 N N . SER A 1 91 ? -10.942 -18.362 8.255 1.00 48.69 91 SER A N 1
ATOM 685 C CA . SER A 1 91 ? -11.746 -19.579 8.497 1.00 48.69 91 SER A CA 1
ATOM 686 C C . SER A 1 91 ? -12.484 -20.220 7.312 1.00 48.69 91 SER A C 1
ATOM 688 O O . SER A 1 91 ? -13.278 -21.135 7.529 1.00 48.69 91 SER A O 1
ATOM 690 N N . ARG A 1 92 ? -12.207 -19.861 6.052 1.00 49.62 92 ARG A N 1
ATOM 691 C CA . ARG A 1 92 ? -12.624 -20.708 4.913 1.00 49.62 92 ARG A CA 1
ATOM 692 C C . ARG A 1 92 ? -11.398 -21.351 4.289 1.00 49.62 92 ARG A C 1
ATOM 694 O O . ARG A 1 92 ? -10.630 -20.668 3.630 1.00 49.62 92 ARG A O 1
ATOM 701 N N . GLY A 1 93 ? -11.205 -22.648 4.530 1.00 52.06 93 GLY A N 1
ATOM 702 C CA . GLY A 1 93 ? -10.185 -23.447 3.853 1.00 52.06 93 GLY A CA 1
ATOM 703 C C . GLY A 1 93 ? -10.434 -23.462 2.344 1.00 52.06 93 GLY A C 1
ATOM 704 O O . GLY A 1 93 ? -11.554 -23.721 1.911 1.00 52.06 93 GLY A O 1
ATOM 705 N N . TRP A 1 94 ? -9.400 -23.148 1.567 1.00 55.06 94 TRP A N 1
ATOM 706 C CA . TRP A 1 94 ? -9.440 -23.157 0.102 1.00 55.06 94 TRP A CA 1
ATOM 707 C C . TRP A 1 94 ? -9.107 -24.551 -0.423 1.00 55.06 94 TRP A C 1
ATOM 709 O O . TRP A 1 94 ? -8.274 -25.255 0.154 1.00 55.06 94 TRP A O 1
ATOM 719 N N . SER A 1 95 ? -9.740 -24.941 -1.531 1.00 58.00 95 SER A N 1
ATOM 720 C CA . SER A 1 95 ? -9.379 -26.161 -2.263 1.00 58.00 95 SER A CA 1
ATOM 721 C C . SER A 1 95 ? -8.343 -25.855 -3.352 1.00 58.00 95 SER A C 1
ATOM 723 O O . SER A 1 95 ? -8.287 -24.744 -3.878 1.00 58.00 95 SER A O 1
ATOM 725 N N . ALA A 1 96 ? -7.531 -26.846 -3.732 1.00 51.38 96 ALA A N 1
ATOM 726 C CA . ALA A 1 96 ? -6.465 -26.700 -4.734 1.00 51.38 96 ALA A CA 1
ATOM 727 C C . ALA A 1 96 ? -6.945 -26.183 -6.112 1.00 51.38 96 ALA A C 1
ATOM 729 O O . ALA A 1 96 ? -6.147 -25.643 -6.873 1.00 51.38 96 ALA A O 1
ATOM 730 N N . ALA A 1 97 ? -8.240 -26.305 -6.426 1.00 56.88 97 ALA A N 1
ATOM 731 C CA . ALA A 1 97 ? -8.826 -25.830 -7.679 1.00 56.88 97 ALA A CA 1
ATOM 732 C C . ALA A 1 97 ? -8.893 -24.296 -7.776 1.00 56.88 97 ALA A C 1
ATOM 734 O O . ALA A 1 97 ? -8.761 -23.742 -8.862 1.00 56.88 97 ALA A O 1
ATOM 735 N N . GLU A 1 98 ? -9.052 -23.601 -6.651 1.00 57.47 98 GLU A N 1
ATOM 736 C CA . GLU A 1 98 ? -9.152 -22.140 -6.638 1.00 57.47 98 GLU A CA 1
ATOM 737 C C . GLU A 1 98 ? -7.779 -21.449 -6.758 1.00 57.47 98 GLU A C 1
ATOM 739 O O . GLU A 1 98 ? -7.691 -20.302 -7.192 1.00 57.47 98 GLU A O 1
ATOM 744 N N . TYR A 1 99 ? -6.694 -22.156 -6.420 1.00 53.78 99 TYR A N 1
ATOM 745 C CA . TYR A 1 99 ? -5.322 -21.669 -6.601 1.00 53.78 99 TYR A CA 1
ATOM 746 C C . TYR A 1 99 ? -4.903 -21.603 -8.075 1.00 53.78 99 TYR A C 1
ATOM 748 O O . TYR A 1 99 ? -4.112 -20.742 -8.441 1.00 53.78 99 TYR A O 1
ATOM 756 N N . ALA A 1 100 ? -5.447 -22.472 -8.930 1.00 55.06 100 ALA A N 1
ATOM 757 C CA . ALA A 1 100 ? -5.065 -22.567 -10.340 1.00 55.06 100 ALA A CA 1
ATOM 758 C C . ALA A 1 100 ? -5.612 -21.426 -11.224 1.00 55.06 100 ALA A C 1
ATOM 760 O O . ALA A 1 100 ? -5.300 -21.373 -12.412 1.00 55.06 100 ALA A O 1
ATOM 761 N N . GLN A 1 101 ? -6.443 -20.532 -10.673 1.00 54.47 101 GLN A N 1
ATOM 762 C CA . GLN A 1 101 ? -7.090 -19.449 -11.419 1.00 54.47 101 GLN A CA 1
ATOM 763 C C . GLN A 1 101 ? -6.327 -18.112 -11.364 1.00 54.47 101 GLN A C 1
ATOM 765 O O . GLN A 1 101 ? -6.647 -17.200 -12.127 1.00 54.47 101 GLN A O 1
ATOM 770 N N . TYR A 1 102 ? -5.319 -17.984 -10.498 1.00 42.91 102 TYR A N 1
ATOM 771 C CA . TYR A 1 102 ? -4.469 -16.795 -10.447 1.00 42.91 102 TYR A CA 1
ATOM 772 C C . TYR A 1 102 ? -3.176 -17.050 -11.244 1.00 42.91 102 TYR A C 1
ATOM 774 O O . TYR A 1 102 ? -2.497 -18.034 -10.948 1.00 42.91 102 TYR A O 1
ATOM 782 N N . PRO A 1 103 ? -2.872 -16.229 -12.269 1.00 46.09 103 PRO A N 1
ATOM 783 C CA . PRO A 1 103 ? -1.676 -16.378 -13.098 1.00 46.09 103 PRO A CA 1
ATOM 784 C C . PRO A 1 103 ? -0.375 -16.085 -12.340 1.00 46.09 103 PRO A C 1
ATOM 786 O O . PRO A 1 103 ? -0.411 -15.307 -11.356 1.00 46.09 103 PRO A O 1
#

Foldseek 3Di:
DDDDDDDDDLCVPPDDDPDDDDDDDLVRVVVQVPPPVDDELARDAAEAQDDDDCPPPPNPSDPRYDYDHPSCCRVCVLVVVVVSVCSNDVDDDDDPVVSVPDD

Secondary structure (DSSP, 8-state):
----PPPPPGGGGSPPP---PPP--HHHHHHHHH-TT--BTTTB--EE--SS-SSSTT--S-TTPEE--HHHHHHHHHHHHHHHHHHH-TT-PPPHHHHTT--

Sequence (103 aa):
MSSSIPQPTFSASQPTPVASPIAISARELKELMDDATLTPGKDYVVVDVRRTDLDEPGSVIHPCAINLPAQSLYQTLPVVFMTLRQSVFPSRGWSAAEYAQYP

pLDDT: mean 79.34, std 14.08, range [42.91, 96.12]

InterPro domains:
  IPR036873 Rhodanese-like domain superfamily [G3DSA:3.40.250.10] (19-96)
  IPR036873 Rhodanese-like domain superfamily [SSF52821] (12-75)

Organism: NCBI:txid1296110